Protein AF-A0A7X2MU50-F1 (afdb_monomer)

InterPro domains:
  IPR007440 Chorismate--pyruvate lyase [PF04345] (10-88)
  IPR007440 Chorismate--pyruvate lyase [PTHR38683] (1-88)
  IPR028978 Chorismate pyruvate-lyase/UbiC transcription regulator-associated domain superfamily [G3DSA:3.40.1410.10] (3-88)
  IPR028978 Chorismate pyruvate-lyase/UbiC transcription regulator-associated domain superfamily [SSF64288] (11-88)

pLDDT: mean 92.16, std 6.27, range [62.97, 98.12]

Radius of gyration: 15.42 Å; Cα contacts (8 Å, |Δi|>4): 76; chains: 1; bounding box: 33×32×37 Å

Solvent-accessible surface area (backbone atoms only — not comparable to full-atom values): 5771 Å² total; per-residue (Å²): 109,75,68,57,51,53,57,50,61,76,66,59,82,88,75,59,75,92,76,57,94,67,58,69,75,58,48,56,66,75,66,53,88,68,59,68,66,70,57,43,53,78,78,28,95,42,72,49,79,45,80,77,46,75,47,81,41,48,66,85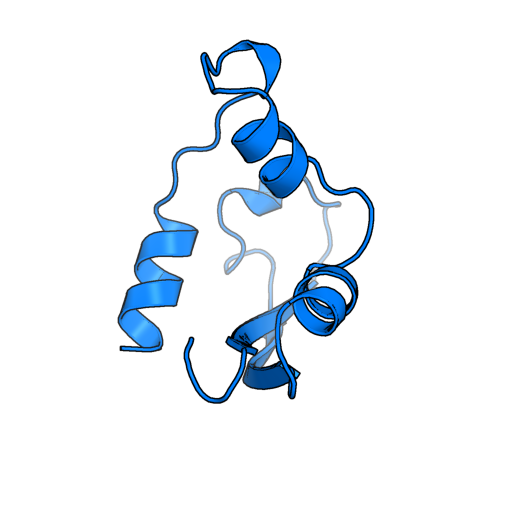,76,48,64,80,58,54,85,77,49,81,98,60,73,69,44,81,47,75,42,68,47,63,21,47,67,89,37,114

Mean predicted aligned error: 3.95 Å

Secondary structure (DSSP, 8-state):
-HHHHHHHHHT-----GGG----HHHHHHHT-SS-HHHHHTTT-S-EEEEEEEEEEE-TTS--GGGGTS-S-S-EEEEEEEEEETTB-

Sequence (88 aa):
MSQDALSLLRALNWLSPSQATLAPPLLDWLMEEDSMTRRFEQHCQRVTVQPLREGFIDASELGDEKGLLPDDQRFWLREVLLFGDDKP

Foldseek 3Di:
DQVVVVVVVLVDDDDDPVVDPDDPVVCCVVVDPDDPQVVLVVVAVDKDKAWDDWDKDALVPDDPCNVVDDPDGIDIDTDIDIDGPNHD

Organism: Enterobacter agglomerans (NCBI:txid549)

Nearest PDB structures (foldseek):
  2ahc-assembly2_B  TM=9.411E-01  e=3.167E-06  Escherichia coli
  1g1b-assembly2_B  TM=9.327E-01  e=5.3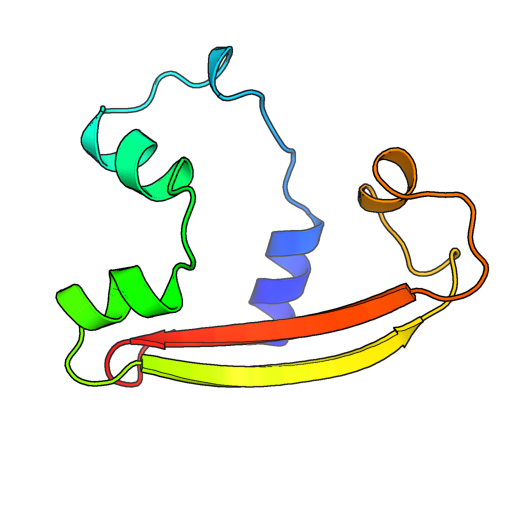85E-06  Escherichia coli
  1g81-assembly1_A  TM=9.491E-01  e=6.572E-06  Escherichia coli
  1xlr-assembly1_A  TM=9.211E-01  e=9.785E-06  Escherichia coli
  2nwi-assembly3_F  TM=7.536E-01  e=1.154E+00  Archaeoglobus fulgidus

Structure (mmCIF, N/CA/C/O backbone):
data_AF-A0A7X2MU50-F1
#
_entry.id   AF-A0A7X2MU50-F1
#
loop_
_atom_site.group_PDB
_atom_site.id
_atom_site.type_symbol
_atom_site.label_atom_id
_atom_site.label_alt_id
_atom_site.label_comp_id
_atom_site.label_asym_id
_atom_site.label_entity_id
_atom_site.label_seq_id
_atom_site.pdbx_PDB_ins_code
_atom_site.Cartn_x
_atom_site.Cartn_y
_atom_site.Cartn_z
_atom_site.occupancy
_atom_site.B_iso_or_equiv
_atom_site.auth_seq_id
_atom_site.auth_comp_id
_atom_site.auth_asym_id
_atom_site.auth_atom_id
_atom_site.pdbx_PDB_model_num
ATOM 1 N N . MET A 1 1 ? 7.813 -15.520 4.297 1.00 62.97 1 MET A N 1
ATOM 2 C CA . MET A 1 1 ? 7.874 -14.625 3.120 1.00 62.97 1 MET A CA 1
ATOM 3 C C . MET A 1 1 ? 6.781 -13.562 3.150 1.00 62.97 1 MET A C 1
ATOM 5 O O . MET A 1 1 ? 7.124 -12.402 3.304 1.00 62.97 1 MET A O 1
ATOM 9 N N . SER A 1 2 ? 5.488 -13.903 3.047 1.00 66.69 2 SER A N 1
ATOM 10 C CA . SER A 1 2 ? 4.402 -12.898 3.029 1.00 66.69 2 SER A CA 1
ATOM 11 C C . SER A 1 2 ? 4.287 -12.084 4.324 1.00 66.69 2 SER A C 1
ATOM 13 O O . SER A 1 2 ? 4.159 -10.865 4.281 1.00 66.69 2 SER A O 1
ATOM 15 N N . GLN A 1 3 ? 4.384 -12.752 5.475 1.00 68.31 3 GLN A N 1
ATOM 16 C CA . GLN A 1 3 ? 4.339 -12.098 6.784 1.00 68.31 3 GLN A CA 1
ATOM 17 C C . GLN A 1 3 ? 5.558 -11.188 7.017 1.00 68.31 3 GLN A C 1
ATOM 19 O O . GLN A 1 3 ? 5.406 -10.104 7.569 1.00 68.31 3 GLN A O 1
ATOM 24 N N . ASP A 1 4 ? 6.734 -11.576 6.509 1.00 85.00 4 ASP A N 1
ATOM 25 C CA . ASP A 1 4 ? 7.962 -10.777 6.611 1.00 85.00 4 ASP A CA 1
ATOM 26 C C . ASP A 1 4 ? 7.845 -9.464 5.819 1.00 85.00 4 ASP A C 1
ATOM 28 O O . ASP A 1 4 ? 8.235 -8.407 6.309 1.00 85.00 4 ASP A O 1
ATOM 32 N N . ALA A 1 5 ? 7.254 -9.511 4.618 1.00 90.19 5 ALA A N 1
ATOM 33 C CA . ALA A 1 5 ? 7.054 -8.332 3.775 1.00 90.19 5 ALA A CA 1
ATOM 34 C C . ALA A 1 5 ? 6.102 -7.306 4.415 1.00 90.19 5 ALA A C 1
ATOM 36 O O . ALA A 1 5 ? 6.401 -6.113 4.414 1.00 90.19 5 ALA A O 1
ATOM 37 N N . LEU A 1 6 ? 4.992 -7.756 5.013 1.00 90.44 6 LEU A N 1
ATOM 38 C CA . LEU A 1 6 ? 4.065 -6.858 5.714 1.00 90.44 6 LEU A CA 1
ATOM 39 C C . LEU A 1 6 ? 4.680 -6.269 6.988 1.00 90.44 6 LEU A C 1
ATOM 41 O O . LEU A 1 6 ? 4.487 -5.089 7.271 1.00 90.44 6 LEU A O 1
ATOM 45 N N . SER A 1 7 ? 5.449 -7.058 7.745 1.00 90.62 7 SER A N 1
ATOM 46 C CA . SER A 1 7 ? 6.181 -6.540 8.905 1.00 90.62 7 SER A CA 1
ATOM 47 C C . SER A 1 7 ? 7.200 -5.470 8.509 1.00 90.62 7 SER A C 1
ATOM 49 O O . SER A 1 7 ? 7.309 -4.464 9.203 1.00 90.62 7 SER A O 1
ATOM 51 N N . LEU A 1 8 ? 7.901 -5.652 7.385 1.00 92.19 8 LEU A N 1
ATOM 52 C CA . LE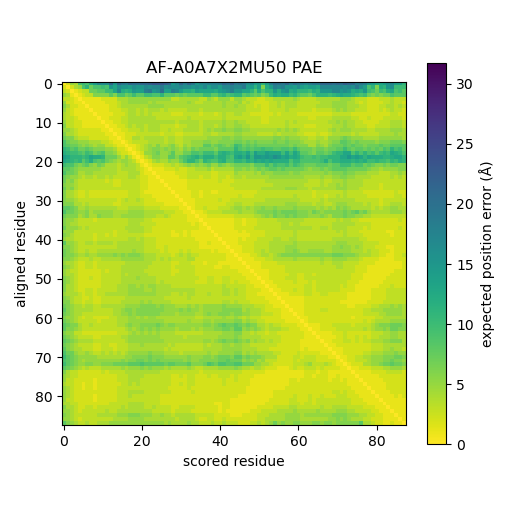U A 1 8 ? 8.808 -4.641 6.837 1.00 92.19 8 LEU A CA 1
ATOM 53 C C . LEU A 1 8 ? 8.060 -3.381 6.387 1.00 92.19 8 LEU A C 1
ATOM 55 O O . LEU A 1 8 ? 8.492 -2.284 6.727 1.00 92.19 8 LEU A O 1
ATOM 59 N N . LEU A 1 9 ? 6.935 -3.531 5.678 1.00 92.94 9 LEU A N 1
ATOM 60 C CA . LEU A 1 9 ? 6.113 -2.411 5.205 1.00 92.94 9 LEU A CA 1
ATOM 61 C C . LEU A 1 9 ? 5.647 -1.518 6.364 1.00 92.94 9 LEU A C 1
ATOM 63 O O . LEU A 1 9 ? 5.787 -0.301 6.294 1.00 92.94 9 LEU A O 1
ATOM 67 N N . ARG A 1 10 ? 5.154 -2.121 7.451 1.00 91.19 10 ARG A N 1
ATOM 68 C CA . ARG A 1 10 ? 4.697 -1.391 8.647 1.00 91.19 10 ARG A CA 1
ATOM 69 C C . ARG A 1 10 ? 5.834 -0.761 9.456 1.00 91.19 10 ARG A C 1
ATOM 71 O O . ARG A 1 10 ? 5.575 0.091 10.294 1.00 91.19 10 ARG A O 1
ATOM 78 N N . ALA A 1 11 ? 7.075 -1.197 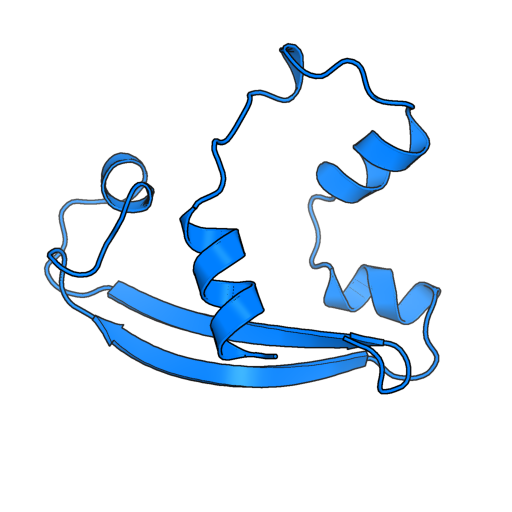9.246 1.00 92.50 11 ALA A N 1
ATOM 79 C CA . ALA A 1 11 ? 8.257 -0.668 9.926 1.00 92.50 11 ALA A CA 1
ATOM 80 C C . ALA A 1 11 ? 8.983 0.422 9.115 1.00 92.50 11 ALA A C 1
ATOM 82 O O . ALA A 1 11 ? 10.052 0.881 9.528 1.00 92.50 11 ALA A O 1
ATOM 83 N N . LEU A 1 12 ? 8.455 0.811 7.947 1.00 92.81 12 LEU A N 1
ATOM 84 C CA . LEU A 1 12 ? 9.043 1.867 7.128 1.00 92.81 12 LEU A CA 1
ATOM 85 C C . LEU A 1 12 ? 8.954 3.223 7.829 1.00 92.81 12 LEU A C 1
ATOM 87 O O . LEU A 1 12 ? 7.915 3.607 8.350 1.00 92.81 12 LEU A O 1
ATOM 91 N N . ASN A 1 13 ? 10.039 3.991 7.743 1.00 90.62 13 ASN A N 1
ATOM 92 C CA . ASN A 1 13 ? 10.028 5.408 8.088 1.00 90.62 13 ASN A CA 1
ATOM 93 C C . ASN A 1 13 ? 9.797 6.218 6.810 1.00 90.62 13 ASN A C 1
ATOM 95 O O . ASN A 1 13 ? 10.675 6.277 5.945 1.00 90.62 13 ASN A O 1
ATOM 99 N N . TRP A 1 14 ? 8.619 6.825 6.686 1.00 89.69 14 TRP A N 1
ATOM 100 C CA . TRP A 1 14 ? 8.245 7.606 5.509 1.00 89.69 14 TRP A CA 1
ATOM 101 C C . TRP A 1 14 ? 9.001 8.938 5.437 1.00 89.69 14 TRP A C 1
ATOM 103 O O . TRP A 1 14 ? 9.172 9.634 6.438 1.00 89.69 14 TRP A O 1
ATOM 113 N N . LEU A 1 15 ? 9.435 9.305 4.229 1.00 89.25 15 LEU A N 1
ATOM 114 C CA . LEU A 1 15 ? 10.117 10.566 3.929 1.00 89.25 15 LEU A CA 1
ATOM 115 C C . LEU A 1 15 ? 9.313 11.355 2.896 1.00 89.25 15 LEU A C 1
ATOM 117 O O . LEU A 1 15 ? 8.700 10.772 2.002 1.00 89.25 15 LEU A O 1
ATOM 121 N N . SER A 1 16 ? 9.360 12.686 2.976 1.00 86.06 16 SER A N 1
ATOM 122 C CA . SER A 1 16 ? 8.799 13.538 1.926 1.00 86.06 16 SER A CA 1
ATOM 123 C C . SER A 1 16 ? 9.590 13.364 0.621 1.00 86.06 16 SER A C 1
ATOM 125 O O . SER A 1 16 ? 10.824 13.312 0.670 1.00 86.06 16 SER A O 1
ATOM 127 N N . PRO A 1 17 ? 8.938 13.385 -0.558 1.00 81.50 17 PRO A N 1
ATOM 128 C CA . PRO A 1 17 ? 9.627 13.356 -1.850 1.00 81.50 17 PRO A CA 1
ATOM 129 C C . PRO A 1 17 ? 10.691 14.454 -1.992 1.00 81.50 17 PRO A C 1
ATOM 131 O O . PRO A 1 17 ? 11.744 14.228 -2.579 1.00 81.50 17 PRO A O 1
ATOM 134 N N . SER A 1 18 ? 10.464 15.626 -1.386 1.00 83.25 18 SER A N 1
ATOM 135 C CA . SER A 1 18 ? 11.423 16.742 -1.381 1.00 83.25 18 SER A CA 1
ATOM 136 C C . SER A 1 18 ? 12.706 16.472 -0.586 1.00 83.25 18 SER A C 1
ATOM 138 O O . SER A 1 18 ? 13.694 17.180 -0.763 1.00 83.25 18 SER A O 1
ATOM 140 N N . GLN A 1 19 ? 12.700 15.473 0.299 1.00 82.19 19 GLN A N 1
ATOM 141 C CA . GLN A 1 19 ? 13.848 15.086 1.123 1.00 82.19 19 GLN A CA 1
ATOM 142 C C . GLN A 1 19 ? 14.697 13.993 0.459 1.00 82.19 19 GLN A C 1
ATOM 144 O O . GLN A 1 19 ? 15.816 13.733 0.900 1.00 82.19 19 GLN A O 1
ATOM 149 N N . ALA A 1 20 ? 14.185 13.343 -0.589 1.00 78.50 20 ALA A N 1
ATOM 150 C CA . ALA A 1 20 ? 14.834 12.206 -1.220 1.00 78.50 20 ALA A CA 1
ATOM 151 C C . ALA A 1 20 ? 15.709 12.648 -2.406 1.00 78.50 20 ALA A C 1
ATOM 153 O O . ALA A 1 20 ? 15.240 13.275 -3.351 1.00 78.50 20 ALA A O 1
ATOM 154 N N . THR A 1 21 ? 16.994 12.282 -2.391 1.00 84.94 21 THR A N 1
ATOM 155 C CA . THR A 1 21 ? 17.876 12.433 -3.563 1.00 84.94 21 THR A CA 1
ATOM 156 C C . THR A 1 21 ? 17.873 11.123 -4.347 1.00 84.94 21 THR A C 1
ATOM 158 O O . THR A 1 21 ? 18.697 10.244 -4.104 1.00 84.94 21 THR A O 1
ATOM 161 N N . LEU A 1 22 ? 16.907 10.968 -5.253 1.00 87.19 22 LEU A N 1
ATOM 162 C CA . LEU A 1 22 ? 16.731 9.764 -6.070 1.00 87.19 22 LEU A CA 1
ATOM 163 C C . LEU A 1 22 ? 16.846 10.092 -7.561 1.00 87.19 22 LEU A C 1
ATOM 165 O O . LEU A 1 22 ? 16.580 11.212 -7.994 1.00 87.19 22 LEU A O 1
ATOM 169 N N . ALA A 1 23 ? 17.250 9.101 -8.357 1.00 91.50 23 ALA A N 1
ATOM 170 C CA . ALA A 1 23 ? 17.313 9.253 -9.806 1.00 91.50 23 ALA A CA 1
ATOM 171 C C . ALA A 1 23 ? 15.897 9.430 -10.396 1.00 91.50 23 ALA A C 1
ATOM 173 O O . ALA A 1 23 ? 14.971 8.762 -9.926 1.00 91.50 23 ALA A O 1
ATOM 174 N N . PRO A 1 24 ? 15.716 10.244 -11.458 1.00 90.38 24 PRO A N 1
ATOM 175 C CA . PRO A 1 24 ? 14.394 10.511 -12.027 1.00 90.38 24 PRO A CA 1
ATOM 176 C C . PRO A 1 24 ? 13.571 9.262 -12.385 1.00 90.38 24 PRO A C 1
ATOM 178 O O . PRO A 1 24 ? 12.396 9.241 -12.037 1.00 90.38 24 PRO A O 1
ATOM 181 N N . PRO A 1 25 ? 14.141 8.186 -12.971 1.00 92.50 25 PRO A N 1
ATOM 182 C CA . PRO A 1 25 ? 13.362 6.982 -13.264 1.00 92.50 25 PRO A CA 1
ATOM 183 C C . PRO A 1 25 ? 12.816 6.284 -12.014 1.00 92.50 25 PRO A C 1
ATOM 185 O O . PRO A 1 25 ? 11.763 5.669 -12.074 1.00 92.50 25 PRO A O 1
ATOM 188 N N . LEU A 1 26 ? 13.514 6.362 -10.878 1.00 92.12 26 LEU A N 1
ATOM 189 C CA . LEU A 1 26 ? 13.042 5.760 -9.630 1.00 92.12 26 LEU A CA 1
ATOM 190 C C . LEU A 1 26 ? 11.942 6.610 -8.986 1.00 92.12 26 LEU A C 1
ATOM 192 O O . LEU A 1 26 ? 10.972 6.064 -8.472 1.00 92.12 26 LEU A O 1
ATOM 196 N N . LEU A 1 27 ? 12.078 7.938 -9.044 1.00 91.19 27 LEU A N 1
ATOM 197 C CA . LEU A 1 27 ? 11.025 8.857 -8.607 1.00 91.19 27 LEU A CA 1
ATOM 198 C C . LEU A 1 27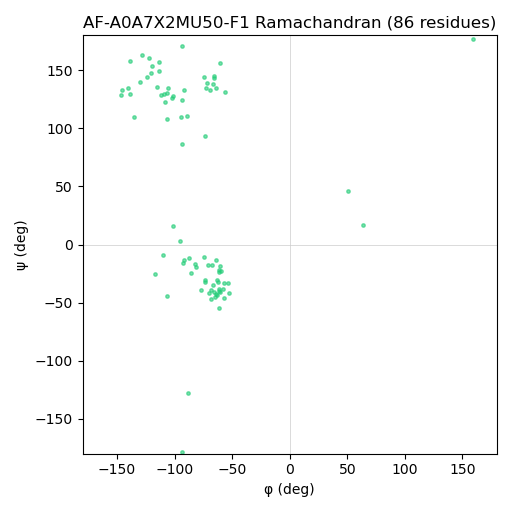 ? 9.749 8.667 -9.419 1.00 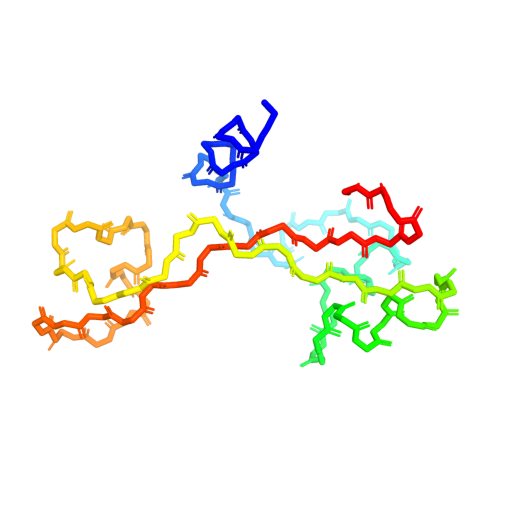91.19 27 LEU A C 1
ATOM 200 O O . LEU A 1 27 ? 8.675 8.638 -8.836 1.00 91.19 27 LEU A O 1
ATOM 204 N N . ASP A 1 28 ? 9.879 8.477 -10.729 1.00 92.00 28 ASP A N 1
ATOM 205 C CA . ASP A 1 28 ? 8.754 8.213 -11.622 1.00 92.00 28 ASP A CA 1
ATOM 206 C C . ASP A 1 28 ? 7.963 6.963 -11.200 1.00 92.00 28 ASP A C 1
ATOM 208 O O . ASP A 1 28 ? 6.739 6.983 -11.225 1.00 92.00 28 ASP A O 1
ATOM 212 N N . TRP A 1 29 ? 8.635 5.903 -10.737 1.00 94.31 29 TRP A N 1
ATOM 213 C CA . TRP A 1 29 ? 7.970 4.721 -10.170 1.00 94.31 29 TRP A CA 1
ATOM 214 C C . TRP A 1 29 ? 7.317 4.976 -8.809 1.00 94.31 29 TRP A C 1
ATOM 216 O O . TRP A 1 29 ? 6.219 4.488 -8.559 1.00 94.31 29 TRP A O 1
ATOM 226 N N . LEU A 1 30 ? 7.990 5.707 -7.918 1.00 93.38 30 LEU A N 1
ATOM 227 C CA . LEU A 1 30 ? 7.499 5.953 -6.559 1.00 93.38 30 LEU A CA 1
ATOM 228 C C . LEU A 1 30 ? 6.339 6.956 -6.516 1.00 93.38 30 LEU A C 1
ATOM 230 O O . LEU A 1 30 ? 5.515 6.875 -5.610 1.00 93.38 30 LEU A O 1
ATOM 234 N N . MET A 1 31 ? 6.304 7.903 -7.455 1.00 92.12 31 MET A N 1
ATOM 235 C CA . MET A 1 31 ? 5.333 9.002 -7.519 1.00 92.12 31 MET A CA 1
ATOM 236 C C . MET A 1 31 ? 4.217 8.758 -8.547 1.00 92.12 31 MET A C 1
ATOM 238 O O . MET A 1 31 ? 3.543 9.704 -8.940 1.00 92.12 31 MET A O 1
ATOM 242 N N . GLU A 1 32 ? 4.034 7.519 -9.013 1.00 94.31 32 GLU A N 1
ATOM 243 C CA . GLU A 1 32 ? 2.915 7.161 -9.889 1.00 94.31 32 GLU A CA 1
ATOM 244 C C . GLU A 1 32 ? 1.573 7.515 -9.230 1.00 94.31 32 GLU A C 1
ATOM 246 O O . GLU A 1 32 ? 1.332 7.173 -8.070 1.00 94.31 32 GLU A O 1
ATOM 251 N N . GLU A 1 33 ? 0.700 8.185 -9.980 1.00 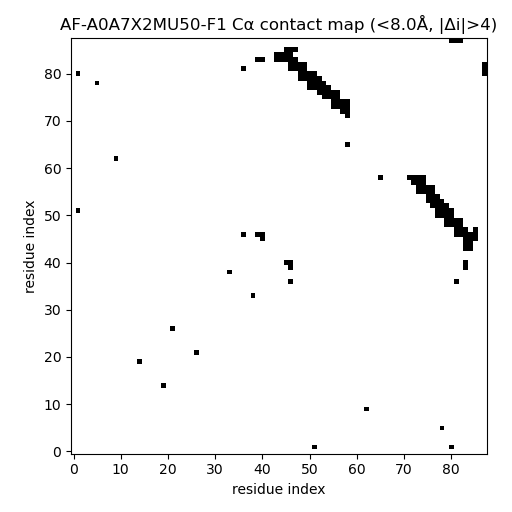93.25 33 GLU A N 1
ATOM 252 C CA . GLU A 1 33 ? -0.609 8.631 -9.489 1.00 93.25 33 GLU A CA 1
ATOM 253 C C . GLU A 1 33 ? -1.728 7.611 -9.788 1.00 93.25 33 GLU A C 1
ATOM 255 O O . GLU A 1 33 ? -2.798 7.675 -9.180 1.00 93.25 33 GLU A O 1
ATOM 260 N N . ASP A 1 34 ? -1.495 6.654 -10.698 1.00 93.00 34 ASP A N 1
ATOM 261 C CA . ASP A 1 34 ? -2.369 5.495 -10.936 1.00 93.00 34 ASP A CA 1
ATOM 262 C C . ASP A 1 34 ? -1.922 4.264 -10.103 1.00 93.00 34 ASP A C 1
ATOM 264 O O . ASP A 1 34 ? -0.976 4.286 -9.315 1.00 93.00 34 ASP A O 1
ATOM 268 N N . SER A 1 35 ? -2.615 3.136 -10.242 1.00 90.81 35 SER A N 1
ATOM 269 C CA . SER A 1 35 ? -2.277 1.903 -9.533 1.00 90.81 35 SER A CA 1
ATOM 270 C C . SER A 1 35 ? -1.040 1.203 -10.110 1.00 90.81 35 SER A C 1
ATOM 272 O O . SER A 1 35 ? -0.864 1.071 -11.325 1.00 90.81 35 SER A O 1
ATOM 274 N N . MET A 1 36 ? -0.246 0.594 -9.225 1.00 94.88 36 MET A N 1
ATOM 275 C CA . MET A 1 36 ? 0.862 -0.289 -9.618 1.00 94.88 36 MET A CA 1
ATOM 276 C C . MET A 1 36 ? 0.417 -1.497 -10.446 1.00 94.88 36 MET A C 1
ATOM 278 O O . MET A 1 36 ? 1.218 -2.030 -11.205 1.00 94.88 36 MET A O 1
ATOM 282 N N . THR A 1 37 ? -0.852 -1.911 -10.361 1.00 94.12 37 THR A N 1
ATOM 283 C CA . THR A 1 37 ? -1.390 -2.986 -11.208 1.00 94.12 37 THR A CA 1
ATOM 284 C C . THR A 1 37 ? -1.315 -2.603 -12.683 1.00 94.12 37 THR A C 1
ATOM 286 O O . THR A 1 37 ? -0.662 -3.301 -13.455 1.00 94.12 37 THR A O 1
ATOM 289 N N . ARG A 1 38 ? -1.889 -1.452 -13.059 1.00 94.00 38 ARG A N 1
ATOM 290 C CA . ARG A 1 38 ? -1.887 -0.977 -14.450 1.00 94.00 38 ARG A CA 1
ATOM 291 C C . ARG A 1 38 ? -0.474 -0.747 -14.972 1.00 94.00 38 ARG A C 1
ATOM 293 O O . ARG A 1 38 ? -0.183 -1.009 -16.138 1.00 94.00 38 ARG A O 1
ATOM 300 N N . ARG A 1 39 ? 0.407 -0.234 -14.115 1.00 95.94 39 ARG A N 1
ATOM 301 C CA . ARG A 1 39 ? 1.798 0.001 -14.489 1.00 95.94 39 ARG A CA 1
ATOM 302 C C . ARG A 1 39 ? 2.539 -1.316 -14.711 1.00 95.94 39 ARG A C 1
ATOM 304 O O . ARG A 1 39 ? 3.173 -1.478 -15.747 1.00 95.94 39 ARG A O 1
ATOM 311 N N . PHE A 1 40 ? 2.409 -2.291 -13.812 1.00 96.56 40 PHE A N 1
ATOM 312 C CA . PHE A 1 40 ? 3.018 -3.614 -13.984 1.00 96.56 40 PHE A CA 1
ATOM 313 C C . PHE A 1 40 ? 2.494 -4.366 -15.208 1.00 96.56 40 PHE A C 1
ATOM 315 O O . PHE A 1 40 ? 3.280 -5.051 -15.848 1.00 96.56 40 PHE A O 1
ATOM 322 N N . GLU A 1 41 ? 1.235 -4.194 -15.612 1.00 95.62 41 GLU A N 1
ATOM 323 C CA . GLU A 1 41 ? 0.701 -4.789 -16.852 1.00 95.62 41 GLU A CA 1
ATOM 324 C C . GLU A 1 41 ? 1.434 -4.323 -18.127 1.00 95.62 41 GLU A C 1
ATOM 326 O O . GLU A 1 41 ? 1.363 -4.986 -19.157 1.00 95.62 41 GLU A O 1
ATOM 331 N N . GLN A 1 42 ? 2.175 -3.210 -18.078 1.00 95.31 42 GLN A N 1
ATOM 332 C CA . GLN A 1 42 ? 3.018 -2.749 -19.191 1.00 95.31 42 GLN A CA 1
ATOM 333 C C . GLN A 1 42 ? 4.380 -3.459 -19.239 1.00 95.31 42 GLN A C 1
ATOM 335 O O . GLN A 1 42 ? 5.072 -3.407 -20.257 1.00 95.31 42 GLN A O 1
ATOM 340 N N . HIS A 1 43 ? 4.777 -4.105 -18.141 1.00 95.62 43 HIS A N 1
ATOM 341 C CA . HIS A 1 43 ? 6.094 -4.720 -17.959 1.00 95.62 43 HIS A CA 1
ATOM 342 C C . HIS A 1 43 ? 6.037 -6.242 -17.777 1.00 95.62 43 HIS A C 1
ATOM 344 O O . HIS A 1 43 ? 7.009 -6.925 -18.097 1.00 95.62 43 HIS A O 1
ATOM 350 N N . CYS A 1 44 ? 4.913 -6.765 -17.292 1.00 96.69 44 CYS A N 1
ATOM 351 C CA . CYS A 1 44 ? 4.664 -8.175 -17.020 1.00 96.69 44 CYS A CA 1
ATOM 352 C C . CYS A 1 44 ? 3.582 -8.713 -17.959 1.00 96.69 44 CYS A C 1
ATOM 354 O O . CYS A 1 44 ? 2.657 -7.998 -18.337 1.00 96.69 44 CYS A O 1
ATOM 356 N N . GLN A 1 45 ? 3.659 -9.998 -18.300 1.00 96.44 45 GLN A N 1
ATOM 357 C CA . GLN A 1 45 ? 2.610 -10.671 -19.073 1.00 96.44 45 GLN A CA 1
ATOM 358 C C . GLN A 1 45 ? 1.363 -10.926 -18.228 1.00 96.44 45 GLN A C 1
ATOM 360 O O . GLN A 1 45 ? 0.246 -10.930 -18.747 1.00 96.44 45 GLN A O 1
ATOM 365 N N . ARG A 1 46 ? 1.549 -11.168 -16.928 1.00 96.50 46 ARG A N 1
ATOM 366 C CA . ARG A 1 46 ? 0.461 -11.401 -15.984 1.00 96.50 46 ARG A CA 1
ATOM 367 C C . ARG A 1 46 ? 0.727 -10.695 -14.666 1.00 96.50 46 ARG A C 1
ATOM 369 O O . ARG A 1 46 ? 1.761 -10.913 -14.044 1.00 96.50 46 ARG A O 1
ATOM 376 N N . VAL A 1 47 ? -0.260 -9.933 -14.206 1.00 97.31 47 VAL A N 1
ATOM 377 C CA . VAL A 1 47 ? -0.275 -9.357 -12.861 1.00 97.31 47 VAL A CA 1
ATOM 378 C C . VAL A 1 47 ? -1.344 -10.060 -12.032 1.00 97.31 47 VAL A C 1
ATOM 380 O O . VAL A 1 47 ? -2.483 -10.209 -12.474 1.00 97.31 47 VAL A O 1
ATOM 383 N N . THR A 1 48 ? -0.989 -10.523 -10.835 1.00 96.94 48 THR A N 1
ATOM 384 C CA . THR A 1 48 ? -1.935 -11.166 -9.911 1.00 96.94 48 THR A CA 1
ATOM 385 C C . THR A 1 48 ? -1.854 -10.560 -8.523 1.00 96.94 48 THR A C 1
ATOM 387 O O . THR A 1 48 ? -0.770 -10.301 -8.009 1.00 96.94 48 THR A O 1
ATOM 390 N N . VAL A 1 49 ? -3.012 -10.390 -7.892 1.00 95.56 49 VAL A N 1
ATOM 391 C CA . VAL A 1 49 ? -3.128 -9.924 -6.509 1.00 95.56 49 VAL A CA 1
ATOM 392 C C . VAL A 1 49 ? -3.422 -11.118 -5.614 1.00 95.56 49 VAL A C 1
ATOM 394 O O . VAL A 1 49 ? -4.405 -11.824 -5.832 1.00 95.56 49 VAL A O 1
ATOM 397 N N . GLN A 1 50 ? -2.609 -11.311 -4.582 1.00 95.31 50 GLN A N 1
ATOM 398 C CA . GLN A 1 50 ? -2.867 -12.274 -3.519 1.00 95.31 50 GLN A CA 1
ATOM 399 C C . GLN A 1 50 ? -3.293 -11.526 -2.247 1.00 95.31 50 GLN A C 1
ATOM 401 O O . GLN A 1 50 ? -2.447 -10.899 -1.605 1.00 95.31 50 GLN A O 1
ATOM 406 N N . PRO A 1 51 ? -4.575 -11.591 -1.844 1.00 95.25 51 PRO A N 1
ATOM 407 C CA . PRO A 1 51 ? -5.013 -11.073 -0.553 1.00 95.25 51 PRO A CA 1
ATOM 408 C C . PRO A 1 51 ? -4.370 -11.850 0.599 1.00 95.25 51 PRO A C 1
ATOM 410 O O . PRO A 1 51 ? -4.335 -13.081 0.583 1.00 95.25 51 PRO A O 1
ATOM 413 N N . LEU A 1 52 ? -3.867 -11.128 1.598 1.00 94.81 52 LEU A N 1
ATOM 414 C CA . LEU A 1 52 ? -3.302 -11.697 2.825 1.00 94.81 52 LEU A CA 1
ATOM 415 C C . LEU A 1 52 ? -4.238 -11.500 4.018 1.00 94.81 52 LEU A C 1
ATOM 417 O O . LEU A 1 52 ? -4.462 -12.429 4.792 1.00 94.81 52 LEU A O 1
ATOM 421 N N . ARG A 1 53 ? -4.800 -10.297 4.147 1.00 94.88 53 ARG A N 1
ATOM 422 C CA . ARG A 1 53 ? -5.778 -9.930 5.172 1.00 94.88 53 ARG A CA 1
ATOM 423 C C . ARG A 1 53 ? -6.753 -8.935 4.569 1.00 94.88 53 ARG A C 1
ATOM 425 O O . ARG A 1 53 ? -6.334 -7.974 3.932 1.00 94.88 53 ARG A O 1
ATOM 432 N N . GLU A 1 54 ? -8.042 -9.155 4.778 1.00 97.56 54 GLU A N 1
ATOM 433 C CA . GLU A 1 54 ? -9.073 -8.227 4.334 1.00 97.56 54 GLU A CA 1
ATOM 434 C C . GLU A 1 54 ? -10.244 -8.23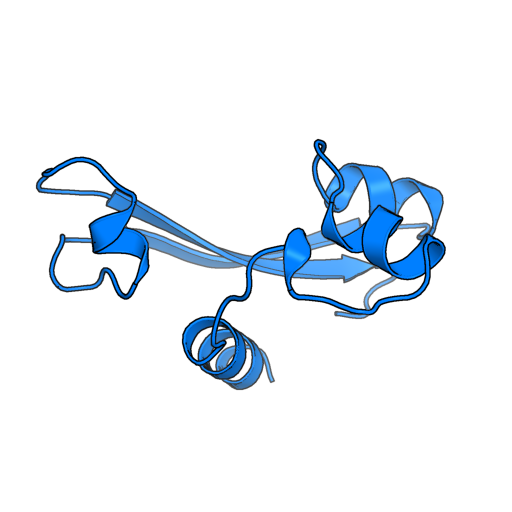1 5.318 1.00 97.56 54 GLU A C 1
ATOM 436 O O . GLU A 1 54 ? -10.742 -9.297 5.686 1.00 97.56 54 GLU A O 1
ATOM 441 N N . GLY A 1 55 ? -10.654 -7.051 5.784 1.00 97.88 55 GLY A N 1
ATOM 442 C CA . GLY A 1 55 ? -11.770 -6.917 6.715 1.00 97.88 55 GLY A CA 1
ATOM 443 C C . GLY A 1 55 ? -11.780 -5.610 7.498 1.00 97.88 55 GLY A C 1
ATOM 444 O O . GLY A 1 55 ? -10.870 -4.788 7.401 1.00 97.88 55 GLY A O 1
ATOM 445 N N . PHE A 1 56 ? -12.830 -5.433 8.301 1.00 98.12 56 PHE A N 1
ATOM 446 C CA . PHE A 1 56 ? -12.921 -4.305 9.221 1.00 98.12 56 PHE A CA 1
ATOM 447 C C . PHE A 1 56 ? -11.961 -4.471 10.401 1.00 98.12 56 PHE A C 1
ATOM 449 O O . PHE A 1 56 ? -11.914 -5.537 11.015 1.00 98.12 56 PHE A O 1
ATOM 456 N N . ILE A 1 57 ? -11.258 -3.389 10.724 1.00 97.44 57 ILE A N 1
ATOM 457 C CA . ILE A 1 57 ? -10.428 -3.216 11.917 1.00 97.44 57 ILE A CA 1
ATOM 458 C C . ILE A 1 57 ? -10.918 -2.007 12.710 1.00 97.44 57 ILE A C 1
ATOM 460 O O . ILE A 1 57 ? -11.616 -1.140 12.170 1.00 97.44 57 ILE A O 1
ATOM 464 N N . ASP A 1 58 ? -10.547 -1.941 13.981 1.00 96.38 58 ASP A N 1
ATOM 465 C CA . ASP A 1 58 ? -10.792 -0.766 14.812 1.00 96.38 58 ASP A CA 1
ATOM 466 C C . ASP A 1 58 ? -9.592 0.202 14.818 1.00 96.38 58 ASP A C 1
ATOM 468 O O . ASP A 1 58 ? -8.504 -0.094 14.320 1.00 96.38 58 ASP A O 1
ATOM 472 N N . ALA A 1 59 ? -9.799 1.388 15.395 1.00 93.94 59 ALA A N 1
ATOM 473 C CA . ALA A 1 59 ? -8.787 2.442 15.476 1.00 93.94 59 ALA A CA 1
ATOM 474 C C . ALA A 1 59 ? -7.539 2.080 16.312 1.00 93.94 59 ALA A C 1
ATOM 476 O O . ALA A 1 59 ? -6.561 2.829 16.283 1.00 93.94 59 ALA A O 1
ATOM 477 N N . SER A 1 60 ? -7.570 1.001 17.105 1.00 93.00 60 SER A N 1
ATOM 478 C CA . SER A 1 60 ? -6.420 0.520 17.886 1.00 93.00 60 SER A CA 1
ATOM 479 C C . SER A 1 60 ? -5.449 -0.317 17.054 1.00 93.00 60 SER A C 1
ATOM 481 O O . SER A 1 60 ? -4.285 -0.444 17.428 1.00 93.00 60 SER A O 1
ATOM 483 N N . GLU A 1 61 ? -5.903 -0.839 15.912 1.00 94.56 61 GLU A N 1
ATOM 484 C CA . GLU A 1 61 ? -5.065 -1.562 14.953 1.00 94.56 61 GLU A CA 1
ATOM 485 C C . GLU A 1 61 ? -4.384 -0.643 13.927 1.00 94.56 61 GLU A C 1
ATOM 487 O O . GLU A 1 61 ? -3.492 -1.098 13.208 1.00 94.56 61 GLU A O 1
ATOM 492 N N . LEU A 1 62 ? -4.788 0.630 13.841 1.00 92.31 62 LEU A N 1
ATOM 493 C CA . LEU A 1 62 ? -4.124 1.616 12.990 1.00 92.31 62 LEU A CA 1
ATOM 494 C C . LEU A 1 62 ? -2.735 1.958 13.545 1.00 92.31 62 LEU A C 1
ATOM 496 O O . LEU A 1 62 ? -2.595 2.239 14.738 1.00 92.31 62 LEU A O 1
ATOM 500 N N . GLY A 1 63 ? -1.725 1.967 12.674 1.00 89.81 63 GLY A N 1
ATOM 501 C CA . GLY A 1 63 ? -0.387 2.450 12.993 1.00 89.81 63 GLY A CA 1
ATOM 502 C C . GLY A 1 63 ? -0.274 3.949 12.721 1.00 89.81 63 GLY A C 1
ATOM 503 O O . GLY A 1 63 ? -1.103 4.750 13.167 1.00 89.81 63 GLY A O 1
ATOM 504 N N . ASP A 1 64 ? 0.741 4.324 11.948 1.00 89.69 64 ASP A N 1
ATOM 505 C CA . ASP A 1 64 ? 0.993 5.710 11.540 1.00 89.69 64 ASP A CA 1
ATOM 506 C C . ASP A 1 64 ? -0.162 6.299 10.707 1.00 89.69 64 ASP A C 1
ATOM 508 O O . ASP A 1 64 ? -0.368 7.515 10.685 1.00 89.69 64 ASP A O 1
ATOM 512 N N . GLU A 1 65 ? -0.984 5.448 10.083 1.00 92.81 65 GLU A N 1
ATOM 513 C CA . GLU A 1 65 ? -2.155 5.847 9.299 1.00 92.81 65 GLU A CA 1
ATOM 514 C C . GLU A 1 65 ? -3.204 6.581 10.138 1.00 92.81 65 GLU A C 1
ATOM 516 O O . GLU A 1 65 ? -3.970 7.381 9.602 1.00 92.81 65 GLU A O 1
ATOM 521 N N . LYS A 1 66 ? -3.231 6.368 11.461 1.00 92.94 66 LYS A N 1
ATOM 522 C CA . LYS A 1 66 ? -4.185 7.036 12.357 1.00 92.94 66 LYS A CA 1
ATOM 523 C C . LYS A 1 66 ? -4.094 8.561 12.279 1.00 92.94 66 LYS A C 1
ATOM 525 O O . LYS A 1 66 ? -5.108 9.236 12.412 1.00 92.94 66 LYS A O 1
ATOM 530 N N . GLY A 1 67 ? -2.898 9.109 12.051 1.00 92.25 67 GLY A N 1
ATOM 531 C CA . GLY A 1 67 ? -2.696 10.553 11.892 1.00 92.25 67 GLY A CA 1
ATOM 532 C C . GLY A 1 67 ? -3.165 11.111 10.543 1.00 92.25 67 GLY A C 1
ATOM 533 O O . GLY A 1 67 ? -3.216 12.327 10.377 1.00 92.25 67 GLY A O 1
ATOM 534 N N . LEU A 1 68 ? -3.488 10.237 9.585 1.00 93.88 68 LEU A N 1
ATOM 535 C CA . LEU A 1 68 ? -3.841 10.576 8.202 1.00 93.88 68 LEU A CA 1
ATOM 536 C C . LEU A 1 68 ? -5.323 10.330 7.886 1.00 93.88 68 LEU A C 1
ATOM 538 O O . LEU A 1 68 ? -5.795 10.706 6.813 1.00 93.88 68 LEU A O 1
ATOM 542 N N . LEU A 1 69 ? -6.050 9.686 8.799 1.00 95.88 69 LEU A N 1
ATOM 543 C CA . LEU A 1 69 ? -7.433 9.268 8.614 1.00 95.88 69 LEU A CA 1
ATOM 544 C C . LEU A 1 69 ? -8.381 10.035 9.553 1.00 95.88 69 LEU A C 1
ATOM 546 O O . LEU A 1 69 ? -7.951 10.549 10.587 1.00 95.88 69 LEU A O 1
ATOM 550 N N . PRO A 1 70 ? -9.681 10.124 9.215 1.00 95.06 70 PRO A N 1
ATOM 551 C CA . PRO A 1 70 ? -10.691 10.663 10.120 1.00 95.06 70 PRO A CA 1
ATOM 552 C C . PRO A 1 70 ? -10.806 9.854 11.420 1.00 95.06 70 PRO A C 1
ATOM 554 O O . PRO A 1 70 ? -10.522 8.656 11.446 1.00 95.06 70 PRO A O 1
ATOM 557 N N . ASP A 1 71 ? -11.297 10.502 12.477 1.00 94.50 71 ASP A N 1
ATOM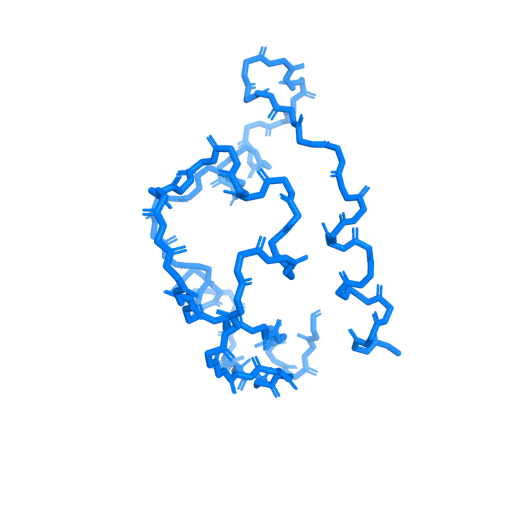 558 C CA . ASP A 1 71 ? -11.656 9.831 13.730 1.00 94.50 71 ASP A CA 1
ATOM 559 C C . ASP A 1 71 ? -12.958 9.033 13.539 1.00 94.50 71 ASP A C 1
ATOM 561 O O . ASP A 1 71 ? -14.062 9.573 13.632 1.00 94.50 71 ASP A O 1
ATOM 565 N N . ASP A 1 72 ? -12.814 7.752 13.197 1.00 95.75 72 ASP A N 1
ATOM 566 C CA . ASP A 1 72 ? -13.909 6.805 12.976 1.00 95.75 72 ASP A CA 1
ATOM 567 C C . ASP A 1 72 ? -13.687 5.522 13.799 1.00 95.75 72 ASP A C 1
ATOM 569 O O . ASP A 1 72 ? -12.596 5.228 14.290 1.00 95.75 72 ASP A O 1
ATOM 573 N N . GLN A 1 73 ? -14.747 4.740 13.971 1.00 92.12 73 GLN A N 1
ATOM 574 C CA . GLN A 1 73 ? -14.744 3.517 14.767 1.00 92.12 73 GLN A CA 1
ATOM 575 C C . GLN A 1 73 ? -14.283 2.292 13.978 1.00 92.12 73 GLN A C 1
ATOM 577 O O . GLN A 1 73 ? -13.849 1.313 14.585 1.00 92.12 73 GLN A O 1
ATOM 582 N N . ARG A 1 74 ? -14.425 2.300 12.645 1.00 96.44 74 ARG A N 1
ATOM 583 C CA . ARG A 1 74 ? -14.114 1.142 11.797 1.00 96.44 74 ARG A CA 1
ATOM 584 C C . ARG A 1 74 ? -13.443 1.552 10.499 1.00 96.44 74 ARG A C 1
ATOM 586 O O . ARG A 1 74 ? -13.943 2.411 9.781 1.00 96.44 74 ARG A O 1
ATOM 593 N N . PHE A 1 75 ? -12.390 0.827 10.151 1.00 97.69 75 PHE A N 1
ATOM 594 C CA . PHE A 1 75 ? -11.625 1.014 8.922 1.00 97.69 75 PHE A CA 1
ATOM 595 C C . PHE A 1 75 ? -11.592 -0.294 8.140 1.00 97.69 75 PHE A C 1
ATOM 597 O O . PHE A 1 75 ? -11.553 -1.369 8.734 1.00 97.69 75 PHE A O 1
ATOM 604 N N . TRP A 1 76 ? -11.628 -0.225 6.810 1.00 97.50 76 TRP A N 1
ATOM 605 C CA . TRP A 1 76 ? -11.444 -1.406 5.968 1.00 97.50 76 TRP A CA 1
ATOM 606 C C . TRP A 1 76 ? -9.959 -1.593 5.671 1.00 97.50 76 TRP A C 1
ATOM 608 O O . TRP A 1 76 ? -9.368 -0.801 4.940 1.00 97.50 76 TRP A O 1
ATOM 618 N N . LEU A 1 77 ? -9.359 -2.640 6.232 1.00 96.88 77 LEU A N 1
ATOM 619 C CA . LEU A 1 77 ? -7.980 -3.019 5.952 1.00 96.88 77 LEU A CA 1
ATOM 620 C C . LEU A 1 77 ? -7.954 -4.022 4.800 1.00 96.88 77 LEU A C 1
ATOM 622 O O . LEU A 1 77 ? -8.677 -5.018 4.828 1.00 96.88 77 LEU A O 1
ATOM 626 N N . ARG A 1 78 ? -7.072 -3.794 3.824 1.00 96.62 78 ARG A N 1
ATOM 627 C CA . ARG A 1 78 ? -6.762 -4.744 2.753 1.00 96.62 78 ARG A CA 1
ATOM 628 C C . ARG A 1 78 ? -5.252 -4.816 2.556 1.00 96.62 78 ARG A C 1
ATOM 630 O O . ARG A 1 78 ? -4.643 -3.892 2.030 1.00 96.62 78 ARG A O 1
ATOM 637 N N . GLU A 1 79 ? -4.667 -5.939 2.942 1.00 95.56 79 GLU A N 1
ATOM 638 C CA . GLU A 1 79 ? -3.249 -6.239 2.767 1.00 95.56 79 GLU A CA 1
ATOM 639 C C . GLU A 1 79 ? -3.088 -7.269 1.656 1.00 95.56 79 GLU A C 1
ATOM 641 O O . GLU A 1 79 ? -3.764 -8.303 1.646 1.00 95.56 79 GLU A O 1
ATOM 646 N N . VAL A 1 80 ? -2.192 -6.992 0.712 1.00 95.31 80 VAL A N 1
ATOM 647 C CA . VAL A 1 80 ? -1.996 -7.826 -0.475 1.00 95.31 80 VAL A CA 1
ATOM 648 C C . VAL A 1 80 ? -0.520 -7.985 -0.806 1.00 95.31 80 VAL A C 1
ATOM 650 O O . VAL A 1 80 ? 0.301 -7.142 -0.453 1.00 95.31 80 VAL A O 1
ATOM 653 N N . LEU A 1 81 ? -0.207 -9.043 -1.547 1.00 95.00 81 LEU A N 1
ATOM 654 C CA . LEU A 1 81 ? 0.995 -9.116 -2.370 1.00 95.00 81 LEU A CA 1
ATOM 655 C C . LEU A 1 81 ? 0.594 -8.964 -3.832 1.00 95.00 81 LEU A C 1
ATOM 657 O O . LEU A 1 81 ? -0.374 -9.581 -4.285 1.00 95.00 81 LEU A O 1
ATOM 661 N N . LEU A 1 82 ? 1.341 -8.142 -4.557 1.00 95.44 82 LEU A N 1
ATOM 662 C CA . LEU A 1 82 ? 1.193 -7.970 -5.992 1.00 95.44 82 LEU A CA 1
ATOM 663 C C . LEU A 1 82 ? 2.307 -8.765 -6.669 1.00 95.44 82 LEU A C 1
ATOM 665 O O . LEU A 1 82 ? 3.462 -8.602 -6.306 1.00 95.44 82 LEU A O 1
ATOM 669 N N . PHE A 1 83 ? 1.959 -9.622 -7.623 1.00 96.44 83 PHE A N 1
ATOM 670 C CA . PHE A 1 83 ? 2.922 -10.435 -8.357 1.00 96.44 83 PHE A CA 1
ATOM 671 C C . PHE A 1 83 ? 2.924 -10.044 -9.830 1.00 96.44 83 PHE A C 1
ATOM 673 O O . PHE A 1 83 ? 1.853 -9.934 -10.430 1.00 96.44 83 PHE A O 1
ATOM 680 N N . GLY A 1 84 ? 4.111 -9.910 -10.413 1.00 97.62 84 GLY A N 1
ATOM 681 C CA . GLY A 1 84 ? 4.336 -9.831 -11.853 1.00 97.62 84 GLY A CA 1
ATOM 682 C C . GLY A 1 84 ? 4.981 -11.122 -12.353 1.00 97.62 84 GLY A C 1
ATOM 683 O O . GLY A 1 84 ? 6.033 -11.518 -11.859 1.00 97.62 84 GLY A O 1
ATOM 684 N N . ASP A 1 85 ? 4.348 -11.804 -13.307 1.00 97.12 85 ASP A N 1
ATOM 685 C CA . ASP A 1 85 ? 4.825 -13.074 -13.879 1.00 97.12 85 ASP A CA 1
ATOM 686 C C . ASP A 1 85 ? 5.175 -14.123 -12.803 1.00 97.12 85 ASP A C 1
ATOM 688 O O . ASP A 1 85 ? 6.230 -14.759 -12.830 1.00 97.12 85 ASP A O 1
ATOM 692 N N . ASP A 1 86 ? 4.270 -14.267 -11.825 1.00 94.38 86 ASP A N 1
ATOM 693 C CA . ASP A 1 86 ? 4.380 -15.159 -10.658 1.00 94.38 86 ASP A CA 1
ATOM 694 C C . ASP A 1 86 ? 5.535 -14.841 -9.698 1.00 94.38 86 ASP A C 1
ATOM 696 O O . ASP A 1 86 ? 5.881 -15.656 -8.837 1.00 94.38 86 ASP A O 1
ATOM 700 N N . LYS A 1 87 ? 6.106 -13.636 -9.794 1.00 93.12 87 LYS A N 1
ATOM 701 C CA . LYS A 1 87 ? 7.124 -13.132 -8.869 1.00 93.12 87 LYS A CA 1
ATOM 702 C C . LYS A 1 87 ? 6.575 -11.976 -8.032 1.00 93.12 87 LYS A C 1
ATOM 704 O O . LYS A 1 87 ? 5.990 -11.070 -8.623 1.00 93.12 87 LYS A O 1
ATOM 709 N N . PRO A 1 88 ? 6.719 -12.035 -6.696 1.00 87.81 88 PRO A N 1
ATOM 710 C CA . PRO A 1 88 ? 6.298 -10.960 -5.803 1.00 87.81 88 PRO A CA 1
ATOM 711 C C . PRO A 1 88 ? 7.192 -9.725 -5.940 1.00 87.81 88 PRO A C 1
ATOM 713 O O . PRO A 1 88 ? 8.356 -9.882 -6.384 1.00 87.81 88 PRO A O 1
#